Protein AF-A0A435EZN0-F1 (afdb_monomer_lite)

Structure (mmCIF, N/CA/C/O backbone):
data_AF-A0A435EZN0-F1
#
_entry.id   AF-A0A435EZN0-F1
#
loop_
_atom_site.group_PDB
_atom_site.id
_atom_site.type_symbol
_atom_site.label_atom_id
_atom_site.label_alt_id
_atom_site.label_comp_id
_atom_site.label_asym_id
_atom_site.label_entity_id
_atom_site.label_seq_id
_atom_site.pdbx_PDB_ins_code
_atom_site.Cartn_x
_atom_site.Cartn_y
_atom_site.Cartn_z
_atom_site.occupancy
_atom_site.B_iso_or_equiv
_atom_site.auth_seq_id
_atom_site.auth_comp_id
_atom_site.auth_asym_id
_atom_site.auth_atom_id
_atom_site.pdbx_PDB_model_num
ATOM 1 N N . ALA A 1 1 ? 10.887 -8.305 27.728 1.00 29.02 1 ALA A N 1
ATOM 2 C CA . ALA A 1 1 ? 11.092 -7.688 26.397 1.00 29.02 1 ALA A CA 1
ATOM 3 C C . ALA A 1 1 ? 9.843 -7.971 25.578 1.00 29.02 1 ALA A C 1
ATOM 5 O O . ALA A 1 1 ? 9.470 -9.138 25.580 1.00 29.02 1 ALA A O 1
ATOM 6 N N . PRO A 1 2 ? 9.136 -7.012 24.955 1.00 38.69 2 PRO A N 1
ATOM 7 C CA . PRO A 1 2 ? 7.916 -7.400 24.270 1.00 38.69 2 PRO A CA 1
ATOM 8 C C . PRO A 1 2 ? 8.259 -7.986 22.896 1.00 38.69 2 PRO A C 1
ATOM 10 O O . PRO A 1 2 ? 8.784 -7.305 22.019 1.00 38.69 2 PRO A O 1
ATOM 13 N N . SER A 1 3 ? 7.963 -9.275 22.749 1.00 33.25 3 SER A N 1
ATOM 14 C CA . SER A 1 3 ? 8.145 -10.139 21.575 1.00 33.25 3 SER A CA 1
ATOM 15 C C . SER A 1 3 ? 6.903 -10.198 20.667 1.00 33.25 3 SER A C 1
ATOM 17 O O . SER A 1 3 ? 6.782 -11.093 19.835 1.00 33.25 3 SER A O 1
ATOM 19 N N . HIS A 1 4 ? 5.979 -9.241 20.783 1.00 39.72 4 HIS A N 1
ATOM 20 C CA . HIS A 1 4 ? 4.641 -9.317 20.174 1.00 39.72 4 HIS A CA 1
ATOM 21 C C . HIS A 1 4 ? 4.472 -8.505 18.879 1.00 39.72 4 HIS A C 1
ATOM 23 O O . HIS A 1 4 ? 3.365 -8.244 18.443 1.00 39.72 4 HIS A O 1
ATOM 29 N N . ILE A 1 5 ? 5.561 -8.122 18.215 1.00 39.09 5 ILE A N 1
ATOM 30 C CA . ILE A 1 5 ? 5.530 -7.278 17.002 1.00 39.09 5 ILE A CA 1
ATOM 31 C C . ILE A 1 5 ? 5.215 -8.045 15.706 1.00 39.09 5 ILE A C 1
ATOM 33 O O . ILE A 1 5 ? 5.053 -7.439 14.642 1.00 39.09 5 ILE A O 1
ATOM 37 N N . ASN A 1 6 ? 5.121 -9.372 15.803 1.00 45.56 6 ASN A N 1
ATOM 38 C CA . ASN A 1 6 ? 4.839 -10.255 14.678 1.00 45.56 6 ASN A CA 1
ATOM 39 C C . ASN A 1 6 ? 3.398 -10.750 14.634 1.00 45.56 6 ASN A C 1
ATOM 41 O O . ASN A 1 6 ? 3.067 -11.373 13.640 1.00 45.56 6 ASN A O 1
ATOM 45 N N . ASN A 1 7 ? 2.569 -10.498 15.650 1.00 54.50 7 ASN A N 1
ATOM 46 C CA . ASN A 1 7 ? 1.174 -10.925 15.640 1.00 54.50 7 ASN A CA 1
ATOM 47 C C . ASN A 1 7 ? 0.300 -9.769 15.138 1.00 54.50 7 ASN A C 1
ATOM 49 O O . ASN A 1 7 ? 0.286 -8.708 15.758 1.00 54.50 7 ASN A O 1
ATOM 53 N N . VAL A 1 8 ? -0.418 -9.956 14.030 1.00 52.69 8 VAL A N 1
ATOM 54 C CA . VAL A 1 8 ? -1.377 -8.960 13.523 1.00 52.69 8 VAL A CA 1
ATOM 55 C C . VAL A 1 8 ? -2.423 -8.603 14.586 1.00 52.69 8 VAL A C 1
ATOM 57 O O . VAL A 1 8 ? -2.811 -7.448 14.696 1.00 52.69 8 VAL A O 1
ATOM 60 N N . CYS A 1 9 ? -2.769 -9.555 15.452 1.00 52.62 9 CYS A N 1
ATOM 61 C CA . CYS A 1 9 ? -3.692 -9.356 16.562 1.00 52.62 9 CYS A CA 1
ATOM 62 C C . CYS A 1 9 ? -3.052 -8.529 17.675 1.00 52.62 9 CYS A C 1
ATOM 64 O O . CYS A 1 9 ? -3.712 -7.674 18.225 1.00 52.62 9 CYS A O 1
ATOM 66 N N . ALA A 1 10 ? -1.739 -8.634 17.904 1.00 51.59 10 ALA A N 1
ATOM 67 C CA . ALA A 1 10 ? -1.043 -7.712 18.804 1.00 51.59 10 ALA A CA 1
ATOM 68 C C . ALA A 1 10 ? -0.845 -6.311 18.196 1.00 51.59 10 ALA A C 1
ATOM 70 O O . ALA A 1 10 ? -0.734 -5.342 18.939 1.00 51.59 10 ALA A O 1
ATOM 71 N N . VAL A 1 11 ? -0.789 -6.185 16.863 1.00 52.47 11 VAL A N 1
ATOM 72 C CA . VAL A 1 11 ? -0.818 -4.879 16.178 1.00 52.47 11 VAL A CA 1
ATOM 73 C C . VAL A 1 11 ? -2.198 -4.238 16.315 1.00 52.47 11 VAL A C 1
ATOM 75 O O . VAL A 1 11 ? -2.267 -3.027 16.499 1.00 52.47 11 VAL A O 1
ATOM 78 N N . PHE A 1 12 ? -3.269 -5.031 16.263 1.00 54.12 12 PHE A N 1
ATOM 79 C CA . PHE A 1 12 ? -4.620 -4.559 16.552 1.00 54.12 12 PHE A CA 1
ATOM 80 C C . PHE A 1 12 ? -4.790 -4.231 18.047 1.00 54.12 12 PHE A C 1
ATOM 82 O O . PHE A 1 12 ? -5.129 -3.094 18.352 1.00 54.12 12 PHE A O 1
ATOM 89 N N . ASP A 1 13 ? -4.395 -5.118 18.966 1.00 48.03 13 ASP A N 1
ATOM 90 C CA . ASP A 1 13 ? -4.500 -4.927 20.423 1.00 48.03 13 ASP A CA 1
ATOM 91 C C . ASP A 1 13 ? -3.650 -3.753 20.949 1.00 48.03 13 ASP A C 1
ATOM 93 O O . ASP A 1 13 ? -4.077 -3.020 21.839 1.00 48.03 13 ASP A O 1
ATOM 97 N N . GLN A 1 14 ? -2.435 -3.529 20.423 1.00 45.97 14 GLN A N 1
ATOM 98 C CA . GLN A 1 14 ? -1.597 -2.388 20.838 1.00 45.97 14 GLN A CA 1
ATOM 99 C C . GLN A 1 14 ? -2.152 -1.042 20.370 1.00 45.97 14 GLN A C 1
ATOM 101 O O . GLN A 1 14 ? -1.870 -0.024 21.003 1.00 45.97 14 GLN A O 1
ATOM 106 N N . ASN A 1 15 ? -2.926 -1.034 19.286 1.00 49.91 15 ASN A N 1
ATOM 107 C CA . ASN A 1 15 ? -3.548 0.169 18.746 1.00 49.91 15 ASN A CA 1
ATOM 108 C C . ASN A 1 15 ? -5.035 0.302 19.086 1.00 49.91 15 ASN A C 1
ATOM 110 O O . ASN A 1 15 ? -5.660 1.281 18.687 1.00 49.91 15 ASN A O 1
ATOM 114 N N . ASP A 1 16 ? -5.577 -0.617 19.882 1.00 43.56 16 ASP A N 1
ATOM 115 C CA . ASP A 1 16 ? -6.959 -0.602 20.372 1.00 43.56 16 ASP A CA 1
ATOM 116 C C . ASP A 1 16 ? -7.210 0.499 21.433 1.00 43.56 16 ASP A C 1
ATOM 118 O O . ASP A 1 16 ? -8.327 0.729 21.902 1.00 43.56 16 ASP A O 1
ATOM 122 N N . GLY A 1 17 ? -6.167 1.254 21.795 1.00 38.97 17 GLY A N 1
ATOM 123 C CA . GLY A 1 17 ? -6.228 2.422 22.671 1.00 38.97 17 GLY A CA 1
ATOM 124 C C . GLY A 1 17 ? -6.731 3.702 21.984 1.00 38.97 17 GLY A C 1
ATOM 125 O O . GLY A 1 17 ? -5.971 4.652 21.853 1.00 38.97 17 GLY A O 1
ATOM 126 N N . TRP A 1 18 ? -8.020 3.738 21.626 1.00 37.75 18 TRP A N 1
ATOM 127 C CA . TRP A 1 18 ? -8.848 4.913 21.263 1.00 37.75 18 TRP A CA 1
ATOM 128 C C . TRP A 1 18 ? -8.529 5.720 19.973 1.00 37.75 18 TRP A C 1
ATOM 130 O O . TRP A 1 18 ? -7.427 6.194 19.722 1.00 37.75 18 TRP A O 1
ATOM 140 N N . PHE A 1 19 ? -9.619 5.976 19.228 1.00 36.50 19 PHE A N 1
ATOM 141 C CA . PHE A 1 19 ? -9.842 6.784 18.008 1.00 36.50 19 PHE A CA 1
ATOM 142 C C . PHE A 1 19 ? -9.524 6.198 16.626 1.00 36.50 19 PHE A C 1
ATOM 144 O O . PHE A 1 19 ? -10.238 6.552 15.691 1.00 36.50 19 PHE A O 1
ATOM 151 N N . ASP A 1 20 ? -8.595 5.256 16.477 1.00 53.41 20 ASP A N 1
ATOM 152 C CA . ASP A 1 20 ? -8.318 4.617 15.181 1.00 53.41 20 ASP A CA 1
ATOM 153 C C . ASP A 1 20 ? -8.361 3.090 15.331 1.00 53.41 20 ASP A C 1
ATOM 155 O O . ASP A 1 20 ? -7.331 2.453 15.525 1.00 53.41 20 ASP A O 1
ATOM 159 N N . ASN A 1 21 ? -9.548 2.479 15.236 1.00 70.25 21 ASN A N 1
ATOM 160 C CA . ASN A 1 21 ? -9.647 1.018 15.185 1.00 70.25 21 ASN A CA 1
ATOM 161 C C . ASN A 1 21 ? -9.082 0.529 13.838 1.00 70.25 21 ASN A C 1
ATOM 163 O O . ASN A 1 21 ? -9.755 0.546 12.802 1.00 70.25 21 ASN A O 1
ATOM 167 N N . TRP A 1 22 ? -7.806 0.142 13.850 1.00 78.25 22 TRP A N 1
ATOM 168 C CA . TRP A 1 22 ? -7.080 -0.331 12.673 1.00 78.25 22 TRP A CA 1
ATOM 169 C C . TRP A 1 22 ? -7.705 -1.596 12.091 1.00 78.25 22 TRP A C 1
ATOM 171 O O . TRP A 1 22 ? -7.736 -1.746 10.870 1.00 78.25 22 TRP A O 1
ATOM 181 N N . GLN A 1 23 ? -8.246 -2.467 12.943 1.00 80.06 23 GLN A N 1
ATOM 182 C CA . GLN A 1 23 ? -8.964 -3.654 12.502 1.00 80.06 23 GLN A CA 1
ATOM 183 C C . GLN A 1 23 ? -10.217 -3.257 11.720 1.00 80.06 23 GLN A C 1
ATOM 185 O O . GLN A 1 23 ? -10.357 -3.658 10.568 1.00 80.06 23 GLN A O 1
ATOM 190 N N . SER A 1 24 ? -11.071 -2.390 12.271 1.00 83.56 24 SER A N 1
ATOM 191 C CA . SER A 1 24 ? -12.272 -1.925 11.566 1.00 83.56 24 SER A CA 1
ATOM 192 C C . SER A 1 24 ? -11.945 -1.203 10.258 1.00 83.56 24 SER A C 1
ATOM 194 O O . SER A 1 24 ? -12.671 -1.340 9.275 1.00 83.56 24 SER A O 1
ATOM 196 N N . ALA A 1 25 ? -10.851 -0.437 10.209 1.00 88.31 25 ALA A N 1
ATOM 197 C CA . ALA A 1 25 ? -10.402 0.200 8.973 1.00 88.31 25 ALA A CA 1
ATOM 198 C C . ALA A 1 25 ? -9.945 -0.831 7.924 1.00 88.31 25 ALA A C 1
ATOM 200 O O . ALA A 1 25 ? -10.277 -0.693 6.742 1.00 88.31 25 ALA A O 1
ATOM 201 N N . A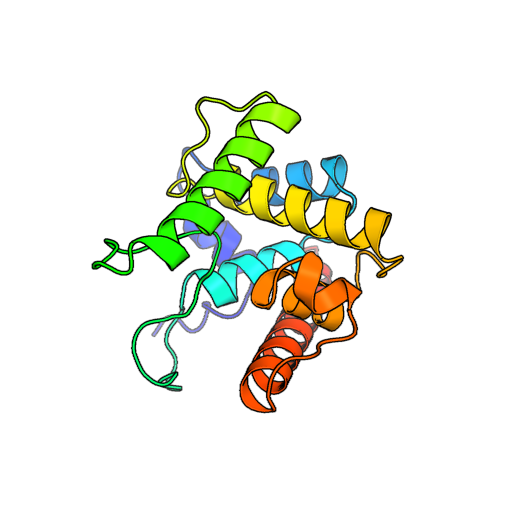LA A 1 26 ? -9.226 -1.874 8.346 1.00 88.44 26 ALA A N 1
ATOM 202 C CA . ALA A 1 26 ? -8.806 -2.968 7.477 1.00 88.44 26 ALA A CA 1
ATOM 203 C C . ALA A 1 26 ? -10.004 -3.784 6.966 1.00 88.44 26 ALA A C 1
ATOM 205 O O . ALA A 1 26 ? -10.109 -4.006 5.763 1.00 88.44 26 ALA A O 1
ATOM 206 N N . GLU A 1 27 ? -10.940 -4.150 7.843 1.00 90.31 27 GLU A N 1
ATOM 207 C CA . GLU A 1 27 ? -12.181 -4.858 7.502 1.00 90.31 27 GLU A CA 1
ATOM 208 C C . GLU A 1 27 ? -13.042 -4.048 6.531 1.00 90.31 27 GLU A C 1
ATOM 210 O O . GLU A 1 27 ? -13.488 -4.564 5.508 1.00 90.31 27 GLU A O 1
ATOM 215 N N . ARG A 1 28 ? -13.224 -2.747 6.790 1.00 94.19 28 ARG A N 1
ATOM 216 C CA . ARG A 1 28 ? -13.953 -1.854 5.879 1.00 94.19 28 ARG A CA 1
ATOM 217 C C . ARG A 1 28 ? -13.290 -1.789 4.505 1.00 94.19 28 ARG A C 1
ATOM 219 O O . ARG A 1 28 ? -13.983 -1.774 3.490 1.00 94.19 28 ARG A O 1
ATOM 226 N N . THR A 1 29 ? -11.962 -1.737 4.468 1.00 95.31 29 THR A N 1
ATOM 227 C CA . THR A 1 29 ? -11.192 -1.701 3.219 1.00 95.31 29 THR A CA 1
ATOM 228 C C . THR A 1 29 ? -11.321 -3.018 2.453 1.00 95.31 29 THR A C 1
ATOM 230 O O . THR A 1 29 ? -11.568 -3.003 1.247 1.00 95.31 29 THR A O 1
ATOM 233 N N . GLU A 1 30 ? -11.204 -4.156 3.139 1.00 96.50 30 GLU A N 1
ATOM 234 C CA . GLU A 1 30 ? -11.403 -5.483 2.554 1.00 96.50 30 GLU A CA 1
ATOM 235 C C . GLU A 1 30 ? -12.815 -5.622 1.981 1.00 96.50 30 GLU A C 1
ATOM 237 O O . GLU A 1 30 ? -12.962 -6.000 0.823 1.00 96.50 30 GLU A O 1
ATOM 242 N N . GLN A 1 31 ? -13.849 -5.237 2.732 1.00 97.06 31 GLN A N 1
ATOM 243 C CA . GLN A 1 31 ? -15.237 -5.268 2.259 1.00 97.06 31 GLN A CA 1
ATOM 244 C C . GLN A 1 31 ? -15.453 -4.374 1.031 1.00 97.06 31 GLN A C 1
ATOM 246 O O . GLN A 1 31 ? -16.176 -4.746 0.110 1.00 97.06 31 GLN A O 1
ATOM 251 N N . LYS A 1 32 ? -14.820 -3.196 1.005 1.00 97.50 32 LYS A N 1
ATOM 252 C CA . LYS A 1 32 ? -14.973 -2.212 -0.072 1.00 97.50 32 LYS A CA 1
ATOM 253 C C . LYS A 1 32 ? -14.280 -2.633 -1.371 1.00 97.50 32 LYS A C 1
ATOM 255 O O . LYS A 1 32 ? -14.818 -2.385 -2.445 1.00 97.50 32 LYS A O 1
ATOM 260 N N . TYR A 1 33 ? -13.098 -3.243 -1.286 1.00 98.00 33 TYR A N 1
ATOM 261 C CA . TYR A 1 33 ? -12.232 -3.489 -2.451 1.00 98.00 33 TYR A CA 1
ATOM 262 C C . TYR A 1 33 ? -11.998 -4.979 -2.765 1.00 98.00 33 TYR A C 1
ATOM 264 O O . TYR A 1 33 ? -11.489 -5.330 -3.836 1.00 98.00 33 TYR A O 1
ATOM 272 N N . GLY A 1 34 ? -12.366 -5.873 -1.847 1.00 97.56 34 GLY A N 1
ATOM 273 C CA . GLY A 1 34 ? -12.160 -7.320 -1.938 1.00 97.56 34 GLY A CA 1
ATOM 274 C C . GLY A 1 34 ? -10.708 -7.764 -1.743 1.00 97.56 34 GLY A C 1
ATOM 275 O O . GLY A 1 34 ? -10.379 -8.912 -2.034 1.00 97.56 34 GLY A O 1
ATOM 276 N N . ILE A 1 35 ? -9.820 -6.865 -1.308 1.00 98.19 35 ILE A N 1
ATOM 277 C CA . ILE A 1 35 ? -8.411 -7.180 -1.054 1.00 98.19 35 ILE A CA 1
ATOM 278 C C . ILE A 1 35 ? -8.285 -7.728 0.368 1.00 98.19 35 ILE A C 1
ATOM 280 O O . ILE A 1 35 ? -8.631 -6.998 1.298 1.00 98.19 35 ILE A O 1
ATOM 284 N N . PRO A 1 36 ? -7.785 -8.961 0.567 1.00 97.06 36 PRO A N 1
ATOM 285 C CA . PRO A 1 36 ? -7.783 -9.572 1.885 1.00 97.06 36 PRO A CA 1
ATOM 286 C C . PRO A 1 36 ? -6.978 -8.770 2.910 1.00 97.06 36 PRO A C 1
ATOM 288 O O . PRO A 1 36 ? -5.889 -8.279 2.591 1.00 97.06 36 PRO A O 1
ATOM 291 N N . ILE A 1 37 ? -7.448 -8.717 4.161 1.00 93.25 37 ILE A N 1
ATOM 292 C CA . ILE A 1 37 ? -6.755 -8.018 5.265 1.00 93.25 37 ILE A CA 1
ATOM 293 C C . ILE A 1 37 ? -5.255 -8.362 5.344 1.00 93.25 37 ILE A C 1
ATOM 295 O O . ILE A 1 37 ? -4.449 -7.434 5.450 1.00 93.25 37 ILE A O 1
ATOM 299 N N . PRO A 1 38 ? -4.817 -9.634 5.231 1.00 93.94 38 PRO A N 1
ATOM 300 C CA . PRO A 1 38 ? -3.391 -9.960 5.258 1.00 93.94 38 PRO A CA 1
ATOM 301 C C . PRO A 1 38 ? -2.567 -9.266 4.166 1.00 93.94 38 PRO A C 1
ATOM 303 O O . PRO A 1 38 ? -1.436 -8.859 4.423 1.00 93.94 38 PRO A O 1
ATOM 306 N N . VAL A 1 39 ? -3.134 -9.093 2.968 1.00 96.31 39 VAL A N 1
ATOM 307 C CA . VAL A 1 39 ? -2.487 -8.422 1.826 1.00 96.31 39 VAL A CA 1
ATOM 308 C C . VAL A 1 39 ? -2.361 -6.923 2.096 1.00 96.31 39 VAL A C 1
ATOM 310 O O . VAL A 1 39 ? -1.287 -6.339 1.908 1.00 96.31 39 VAL A O 1
ATOM 313 N N . LEU A 1 40 ? -3.445 -6.310 2.584 1.00 92.38 40 LEU A N 1
ATOM 314 C CA . LEU A 1 40 ? -3.486 -4.899 2.972 1.00 92.38 40 LEU A CA 1
ATOM 315 C C . LEU A 1 40 ? -2.441 -4.606 4.053 1.00 92.38 40 LEU A C 1
ATOM 317 O O . LEU A 1 40 ? -1.585 -3.738 3.882 1.00 92.38 40 LEU A O 1
ATOM 321 N N . MET A 1 41 ? -2.465 -5.386 5.135 1.00 87.06 41 MET A N 1
ATOM 322 C CA . MET A 1 41 ? -1.574 -5.214 6.279 1.00 87.06 41 MET A CA 1
ATOM 323 C C . MET A 1 41 ? -0.117 -5.491 5.923 1.00 87.06 41 MET A C 1
ATOM 325 O O . MET A 1 41 ? 0.753 -4.738 6.353 1.00 87.06 41 MET A O 1
ATOM 329 N N . ALA A 1 42 ? 0.176 -6.519 5.120 1.00 90.19 42 ALA A N 1
ATOM 330 C CA . ALA A 1 42 ? 1.542 -6.796 4.678 1.00 90.19 42 ALA A CA 1
ATOM 331 C C . ALA A 1 42 ? 2.107 -5.649 3.836 1.00 90.19 42 ALA A C 1
ATOM 333 O O . ALA A 1 42 ? 3.252 -5.245 4.045 1.00 90.19 42 ALA A O 1
ATOM 334 N N . THR A 1 43 ? 1.288 -5.080 2.945 1.00 88.50 43 THR A N 1
ATOM 335 C CA . THR A 1 43 ? 1.661 -3.889 2.176 1.00 88.50 43 THR A CA 1
ATOM 336 C C . THR A 1 43 ? 1.933 -2.732 3.137 1.00 88.50 43 THR A C 1
ATOM 338 O O . THR A 1 43 ? 3.075 -2.305 3.255 1.00 88.50 43 THR A O 1
ATOM 341 N N . VAL A 1 44 ? 0.954 -2.300 3.940 1.00 81.81 44 VAL A N 1
ATOM 342 C CA . VAL A 1 44 ? 1.121 -1.177 4.889 1.00 81.81 44 VAL A CA 1
ATOM 343 C C . VAL A 1 44 ? 2.318 -1.380 5.831 1.00 81.81 44 VAL A C 1
ATOM 345 O O . VAL A 1 44 ? 3.055 -0.436 6.123 1.00 81.81 44 VAL A O 1
ATOM 348 N N . ARG A 1 45 ? 2.578 -2.610 6.288 1.00 77.44 45 ARG A N 1
ATOM 349 C CA . ARG A 1 45 ? 3.710 -2.936 7.166 1.00 77.44 45 ARG A CA 1
ATOM 350 C C . ARG A 1 45 ? 5.060 -2.788 6.470 1.00 77.44 45 ARG A C 1
ATOM 352 O O . ARG A 1 45 ? 6.004 -2.279 7.078 1.00 77.44 45 ARG A O 1
ATOM 359 N N . LYS A 1 46 ? 5.174 -3.242 5.222 1.00 76.25 46 LYS A N 1
ATOM 360 C CA . LYS A 1 46 ? 6.388 -3.050 4.416 1.00 76.25 46 LYS A CA 1
ATOM 361 C C . LYS A 1 46 ? 6.625 -1.584 4.113 1.00 76.25 46 LYS A C 1
ATOM 363 O O . LYS A 1 46 ? 7.766 -1.133 4.183 1.00 76.25 46 LYS A O 1
ATOM 368 N N . GLU A 1 47 ? 5.542 -0.853 3.895 1.00 68.00 47 GLU A N 1
ATOM 369 C CA . GLU A 1 47 ? 5.580 0.565 3.582 1.00 68.00 47 GLU A CA 1
ATOM 370 C C . GLU A 1 47 ? 5.952 1.441 4.805 1.00 68.00 47 GLU A C 1
ATOM 372 O O . GLU A 1 47 ? 6.645 2.450 4.699 1.00 68.00 47 GLU A O 1
ATOM 377 N N . SER A 1 48 ? 5.529 1.042 6.006 1.00 61.38 48 SER A N 1
ATOM 378 C CA . SER A 1 48 ? 5.768 1.780 7.262 1.00 61.38 48 SER A CA 1
ATOM 379 C C . SER A 1 48 ? 7.117 1.484 7.933 1.00 61.38 48 SER A C 1
ATOM 381 O O . SER A 1 48 ? 7.497 2.161 8.887 1.00 61.38 48 SER A O 1
ATOM 383 N N . GLY A 1 49 ? 7.886 0.512 7.433 1.00 56.47 49 GLY A N 1
ATOM 384 C CA . GLY A 1 49 ? 9.304 0.371 7.774 1.00 56.47 49 GLY A CA 1
ATOM 385 C C . GLY A 1 49 ? 9.615 -0.108 9.198 1.00 56.47 49 GLY A C 1
ATOM 386 O O . GLY A 1 49 ? 10.516 0.435 9.844 1.00 56.47 49 GLY A O 1
ATOM 387 N N . PHE A 1 50 ? 8.949 -1.158 9.694 1.00 42.09 50 PHE A N 1
ATOM 388 C CA . PHE A 1 50 ? 9.345 -1.762 10.972 1.00 42.09 50 PHE A CA 1
ATOM 389 C C . PHE A 1 50 ? 10.737 -2.414 10.866 1.00 42.09 50 PHE A C 1
ATOM 391 O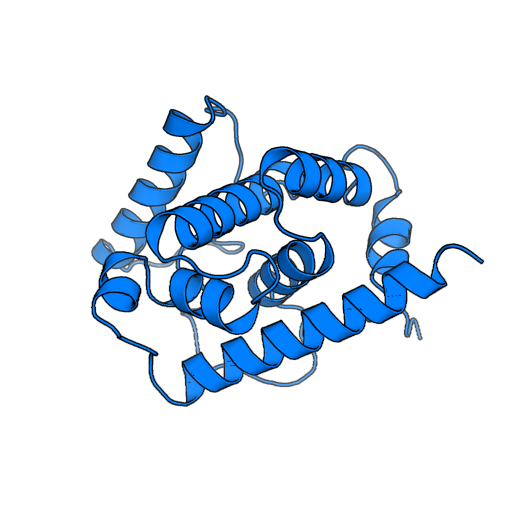 O . PHE A 1 50 ? 10.932 -3.437 10.206 1.00 42.09 50 PHE A O 1
ATOM 398 N N . LYS A 1 51 ? 11.735 -1.788 11.498 1.00 36.72 51 LYS A N 1
ATOM 399 C CA . LYS A 1 51 ? 13.126 -2.250 11.523 1.00 36.72 51 LYS A CA 1
ATOM 400 C C . LYS A 1 51 ? 13.276 -3.504 12.386 1.00 36.72 51 LYS A C 1
ATOM 402 O O . LYS A 1 51 ? 13.197 -3.432 13.606 1.00 36.72 51 LYS A O 1
ATOM 407 N N . SER A 1 52 ? 13.669 -4.604 11.752 1.00 29.02 52 SER A N 1
ATOM 408 C CA . SER A 1 52 ? 14.626 -5.551 12.325 1.00 29.02 52 SER A CA 1
ATOM 409 C C . SER A 1 52 ? 15.662 -5.896 11.247 1.00 29.02 52 SER A C 1
ATOM 411 O O . SER A 1 52 ? 15.431 -6.708 10.360 1.00 29.02 52 SER A O 1
ATOM 413 N N . ASN A 1 53 ? 16.781 -5.169 11.275 1.00 29.05 53 ASN A N 1
ATOM 414 C CA . ASN A 1 53 ? 18.091 -5.539 10.719 1.00 29.05 53 ASN A CA 1
ATOM 415 C C . ASN A 1 53 ? 18.304 -5.841 9.221 1.00 29.05 53 ASN A C 1
ATOM 417 O O . ASN A 1 53 ? 19.377 -6.324 8.872 1.00 29.05 53 ASN A O 1
ATOM 421 N N . ALA A 1 54 ? 17.428 -5.431 8.306 1.00 34.81 54 ALA A N 1
ATOM 422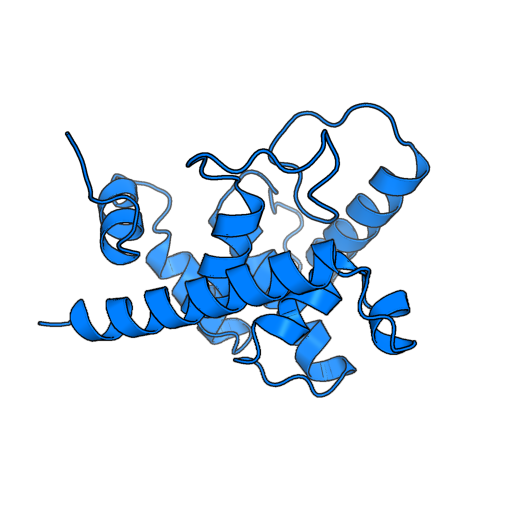 C CA . ALA A 1 54 ? 17.820 -5.276 6.900 1.00 34.81 54 ALA A CA 1
ATOM 423 C C . ALA A 1 54 ? 17.830 -3.787 6.548 1.00 34.81 54 ALA A C 1
ATOM 425 O O . ALA A 1 54 ? 16.777 -3.161 6.527 1.00 34.81 54 ALA A O 1
ATOM 426 N N . ARG A 1 55 ? 19.008 -3.194 6.311 1.00 34.78 55 ARG A N 1
ATOM 427 C CA . ARG A 1 55 ? 19.115 -1.867 5.684 1.00 34.78 55 ARG A CA 1
ATOM 428 C C . ARG A 1 55 ? 18.780 -2.039 4.196 1.00 34.78 55 ARG A C 1
ATOM 430 O O . ARG A 1 55 ? 19.616 -2.606 3.494 1.00 34.78 55 ARG A O 1
ATOM 437 N N . PRO A 1 56 ? 17.633 -1.548 3.684 1.00 35.62 56 PRO A N 1
ATOM 438 C CA . PRO A 1 56 ? 17.510 -1.311 2.254 1.00 35.62 56 PRO A CA 1
ATOM 439 C C . PRO A 1 56 ? 18.563 -0.259 1.883 1.00 35.62 56 PRO A C 1
ATOM 441 O O . PRO A 1 56 ? 18.783 0.671 2.675 1.00 35.62 56 PRO A O 1
ATOM 444 N N . PRO A 1 57 ? 19.230 -0.357 0.725 1.00 35.41 57 PRO A N 1
ATOM 445 C CA . PRO A 1 57 ? 20.034 0.748 0.236 1.00 35.41 57 PRO A CA 1
ATOM 446 C C . PRO A 1 57 ? 19.190 2.033 0.218 1.00 35.41 57 PRO A C 1
ATOM 448 O O . PRO A 1 57 ? 17.991 2.040 -0.055 1.00 35.41 57 PRO A O 1
ATOM 451 N N . ARG A 1 58 ? 19.858 3.097 0.652 1.00 37.06 58 ARG A N 1
ATOM 452 C CA . ARG A 1 58 ? 19.349 4.396 1.092 1.00 37.06 58 ARG A CA 1
ATOM 453 C C . ARG A 1 58 ? 18.218 4.989 0.213 1.00 37.06 58 ARG A C 1
ATOM 455 O O . ARG A 1 58 ? 18.320 5.039 -1.005 1.00 37.06 58 ARG A O 1
ATOM 462 N N . THR A 1 59 ? 17.201 5.504 0.920 1.00 34.53 59 THR A N 1
ATOM 463 C CA . THR A 1 59 ? 16.353 6.688 0.628 1.00 34.53 59 THR A CA 1
ATOM 464 C C . THR A 1 59 ? 15.190 6.656 -0.379 1.00 34.53 59 THR A C 1
ATOM 466 O O . THR A 1 59 ? 14.622 7.724 -0.592 1.00 34.53 59 THR A O 1
ATOM 469 N N . LYS A 1 60 ? 14.747 5.528 -0.958 1.00 38.78 60 LYS A N 1
ATOM 470 C CA . LYS A 1 60 ? 13.645 5.568 -1.963 1.00 38.78 60 LYS A CA 1
ATOM 471 C C . LYS A 1 60 ? 12.674 4.379 -1.998 1.00 38.78 60 LYS A C 1
ATOM 473 O O . LYS A 1 60 ? 12.215 3.976 -3.058 1.00 38.78 60 LYS A O 1
ATOM 478 N N . LEU A 1 61 ? 12.330 3.820 -0.851 1.00 41.69 61 LEU A N 1
ATOM 479 C CA . LEU A 1 61 ? 11.022 3.183 -0.718 1.00 41.69 61 LEU A CA 1
ATOM 480 C C . LEU A 1 61 ? 10.182 4.327 -0.112 1.00 41.69 61 LEU A C 1
ATOM 482 O O . LEU A 1 61 ? 10.462 4.704 1.016 1.00 41.69 61 LEU A O 1
ATOM 486 N N . LEU A 1 62 ? 9.204 4.973 -0.759 1.00 47.62 62 LEU A N 1
ATOM 487 C CA . LEU A 1 62 ? 8.080 4.385 -1.487 1.00 47.62 62 LEU A CA 1
ATOM 488 C C . LEU A 1 62 ? 7.370 5.402 -2.381 1.00 47.62 62 LEU A C 1
ATOM 490 O O . LEU A 1 62 ? 7.263 6.586 -2.056 1.00 47.62 62 LEU A O 1
ATOM 494 N N . GLY A 1 63 ? 6.830 4.882 -3.478 1.00 45.53 63 GLY A N 1
ATOM 495 C CA . GLY A 1 63 ? 6.203 5.627 -4.554 1.00 45.53 63 GLY A CA 1
ATOM 496 C C . GLY A 1 63 ? 4.721 5.965 -4.380 1.00 45.53 63 GLY A C 1
ATOM 497 O O . GLY A 1 63 ? 4.135 6.347 -5.382 1.00 45.53 63 GLY A O 1
ATOM 498 N N . PHE A 1 64 ? 4.116 5.909 -3.183 1.00 43.28 64 PHE A N 1
ATOM 499 C CA . PHE A 1 64 ? 2.720 6.370 -3.014 1.00 43.28 64 PHE A CA 1
ATOM 500 C C . PHE A 1 64 ? 2.354 6.963 -1.634 1.00 43.28 64 PHE A C 1
ATOM 502 O O . PHE A 1 64 ? 1.506 7.853 -1.573 1.00 43.28 64 PHE A O 1
ATOM 509 N N . ILE A 1 65 ? 3.009 6.574 -0.530 1.00 45.72 65 ILE A N 1
ATOM 510 C CA . ILE A 1 65 ? 2.728 7.121 0.816 1.00 45.72 65 ILE A CA 1
ATOM 511 C C . ILE A 1 65 ? 4.045 7.478 1.534 1.00 45.72 65 ILE A C 1
ATOM 513 O O . ILE A 1 65 ? 4.723 6.588 2.049 1.00 45.72 65 ILE A O 1
ATOM 517 N N . PRO A 1 66 ? 4.449 8.764 1.597 1.00 41.94 66 PRO A N 1
ATOM 518 C CA . PRO A 1 66 ? 5.603 9.170 2.384 1.00 41.94 66 PRO A CA 1
ATOM 519 C C . PRO A 1 66 ? 5.219 9.289 3.866 1.00 41.94 66 PRO A C 1
ATOM 521 O O . PRO A 1 66 ? 4.526 10.221 4.268 1.00 41.94 66 PRO A O 1
ATOM 524 N N . TRP A 1 67 ? 5.723 8.369 4.690 1.00 45.62 67 TRP A N 1
ATOM 525 C CA . TRP A 1 67 ? 5.676 8.462 6.158 1.00 45.62 67 TRP A CA 1
ATOM 526 C C . TRP A 1 67 ? 6.770 9.375 6.745 1.00 45.62 67 TRP A C 1
A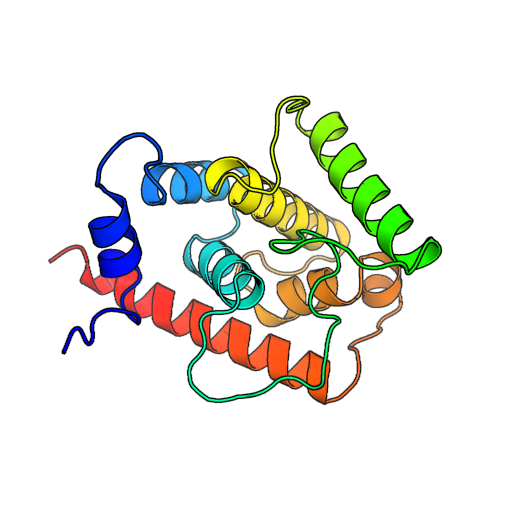TOM 528 O O . TRP A 1 67 ? 6.806 9.608 7.950 1.00 45.62 67 TRP A O 1
ATOM 538 N N . THR A 1 68 ? 7.659 9.927 5.912 1.00 37.03 68 THR A N 1
ATOM 539 C CA . THR A 1 68 ? 8.692 10.889 6.328 1.00 37.03 68 THR A CA 1
ATOM 540 C C . THR A 1 68 ? 8.849 12.023 5.319 1.00 37.03 68 THR A C 1
ATOM 542 O O . THR A 1 68 ? 8.616 11.836 4.126 1.00 37.03 68 THR A O 1
ATOM 545 N N . HIS A 1 69 ? 9.276 13.187 5.819 1.00 34.59 69 HIS A N 1
ATOM 546 C CA . HIS A 1 69 ? 9.506 14.427 5.073 1.00 34.59 69 HIS A CA 1
ATOM 547 C C . HIS A 1 69 ? 10.247 14.181 3.746 1.00 34.59 69 HIS A C 1
ATOM 549 O O . HIS A 1 69 ? 11.344 13.622 3.726 1.00 34.59 69 HIS A O 1
ATOM 555 N N . VAL A 1 70 ? 9.639 14.599 2.634 1.00 40.16 70 VAL A N 1
ATOM 556 C CA . VAL A 1 70 ? 10.174 14.403 1.281 1.00 40.16 70 VAL A CA 1
ATOM 557 C C . VAL A 1 70 ? 11.346 15.361 1.060 1.00 40.16 70 VAL A C 1
ATOM 559 O O . VAL A 1 70 ? 11.198 16.568 1.254 1.00 40.16 70 VAL A O 1
ATOM 562 N N . SER A 1 71 ? 12.501 14.853 0.633 1.00 33.28 71 SER A N 1
ATOM 563 C CA . SER A 1 71 ? 13.593 15.669 0.092 1.00 33.28 71 SER A CA 1
ATOM 564 C C . SER A 1 71 ? 13.701 15.491 -1.430 1.00 33.28 71 SER A C 1
ATOM 566 O O . SER A 1 71 ? 14.158 14.475 -1.946 1.00 33.28 71 SER A O 1
ATOM 568 N N . SER A 1 72 ? 13.220 16.521 -2.134 1.00 36.31 72 SER A N 1
ATOM 569 C CA . SER A 1 72 ? 13.733 17.065 -3.405 1.00 36.31 72 SER A CA 1
ATOM 570 C C . SER A 1 72 ? 14.089 16.101 -4.556 1.00 36.31 72 SER A C 1
ATOM 572 O O . SER A 1 72 ? 15.231 16.076 -5.017 1.00 36.31 72 SER A O 1
ATOM 574 N N . ALA A 1 73 ? 13.106 15.392 -5.117 1.00 38.91 73 ALA A N 1
ATOM 575 C CA . ALA A 1 73 ? 13.187 14.887 -6.495 1.00 38.91 73 ALA A CA 1
ATOM 576 C C . ALA A 1 73 ? 11.893 15.237 -7.248 1.00 38.91 73 ALA A C 1
ATOM 578 O O . ALA A 1 73 ? 10.963 14.436 -7.308 1.00 38.91 73 ALA A O 1
ATOM 579 N N . THR A 1 74 ? 11.841 16.453 -7.795 1.00 38.41 74 THR A N 1
ATOM 580 C CA . THR A 1 74 ? 10.640 17.153 -8.293 1.00 38.41 74 THR A CA 1
ATOM 581 C C . THR A 1 74 ? 9.774 16.349 -9.274 1.00 38.41 74 THR A C 1
ATOM 583 O O . THR A 1 74 ? 8.560 16.505 -9.261 1.00 38.41 74 THR A O 1
ATOM 586 N N . GLY A 1 75 ? 10.350 15.448 -10.081 1.00 37.56 75 GLY A N 1
ATOM 587 C CA . GLY A 1 75 ? 9.583 14.592 -11.004 1.00 37.56 75 GLY A CA 1
ATOM 588 C C . GLY A 1 75 ? 9.030 13.301 -10.384 1.00 37.56 75 GLY A C 1
ATOM 589 O O . GLY A 1 75 ? 7.988 12.813 -10.807 1.00 37.56 75 GLY A O 1
ATOM 590 N N . TYR A 1 76 ? 9.694 12.753 -9.360 1.00 37.25 76 TYR A N 1
ATOM 591 C CA . TYR A 1 76 ? 9.228 11.548 -8.665 1.00 37.25 76 TYR A CA 1
ATOM 592 C C . TYR A 1 76 ? 8.040 11.887 -7.766 1.00 37.25 76 TYR A C 1
ATOM 594 O O . TYR A 1 76 ? 7.030 11.205 -7.849 1.00 37.25 76 TYR A O 1
ATOM 602 N N . SER A 1 77 ? 8.118 12.988 -7.003 1.00 41.38 77 SER A N 1
ATOM 603 C CA . SER A 1 77 ? 7.050 13.464 -6.107 1.00 41.38 77 SER A CA 1
ATOM 604 C C . SER A 1 77 ? 5.741 13.809 -6.829 1.00 41.38 77 SER A C 1
ATOM 606 O O . SER A 1 77 ? 4.670 13.542 -6.298 1.00 41.38 77 SER A O 1
ATOM 608 N N . GLN A 1 78 ? 5.810 14.327 -8.060 1.00 37.19 78 GLN A N 1
ATOM 609 C CA . GLN A 1 78 ? 4.626 14.693 -8.850 1.00 37.19 78 GLN A CA 1
ATOM 610 C C . GLN A 1 78 ? 3.775 13.484 -9.271 1.00 37.19 78 GLN A C 1
ATOM 612 O O . GLN A 1 78 ? 2.549 13.571 -9.258 1.00 37.19 78 GLN A O 1
ATOM 617 N N . ALA A 1 79 ? 4.392 12.341 -9.596 1.00 47.22 79 ALA A N 1
ATOM 618 C CA . ALA A 1 79 ? 3.652 11.111 -9.900 1.00 47.22 79 ALA A CA 1
ATOM 619 C C . ALA A 1 79 ? 2.937 10.543 -8.654 1.00 47.22 79 ALA A C 1
ATOM 621 O O . ALA A 1 79 ? 1.831 10.002 -8.762 1.00 47.22 79 ALA A O 1
ATOM 622 N N . LEU A 1 80 ? 3.543 10.728 -7.470 1.00 56.41 80 LEU A N 1
ATOM 623 C CA . LEU A 1 80 ? 2.952 10.354 -6.175 1.00 56.41 80 LEU A CA 1
ATOM 624 C C . LEU A 1 80 ? 1.724 11.216 -5.878 1.00 56.41 80 LEU A C 1
ATOM 626 O O . LEU A 1 80 ? 0.684 10.710 -5.459 1.00 56.41 80 LEU A O 1
ATOM 630 N N . ASP A 1 81 ? 1.843 12.521 -6.123 1.00 61.31 81 ASP A N 1
ATOM 631 C CA . ASP A 1 81 ? 0.757 13.472 -5.905 1.00 61.31 81 ASP A CA 1
ATOM 632 C C . ASP A 1 81 ? -0.386 13.262 -6.895 1.00 61.31 81 ASP A C 1
ATOM 634 O O . ASP A 1 81 ? -1.547 13.316 -6.493 1.00 61.31 81 ASP A O 1
ATOM 638 N N . GLY A 1 82 ? -0.078 12.907 -8.146 1.00 72.69 82 GLY A N 1
ATOM 639 C CA . GLY A 1 82 ? -1.081 12.545 -9.145 1.00 72.69 82 GLY A CA 1
ATOM 640 C C . GLY A 1 82 ? -1.922 11.338 -8.731 1.00 72.69 82 GLY A C 1
ATOM 641 O O . GLY A 1 82 ? -3.145 11.389 -8.815 1.00 72.69 82 GLY A O 1
ATOM 642 N N . THR A 1 83 ? -1.295 10.279 -8.214 1.00 81.25 83 THR A N 1
ATOM 643 C CA . THR A 1 83 ? -2.020 9.047 -7.855 1.00 81.25 83 THR A CA 1
ATOM 644 C C . THR A 1 83 ? -2.829 9.202 -6.570 1.00 81.25 83 THR A C 1
ATOM 646 O O . THR A 1 83 ? -3.950 8.709 -6.483 1.00 81.25 83 THR A O 1
ATOM 649 N N . TRP A 1 84 ? -2.307 9.930 -5.580 1.00 82.44 84 TRP A N 1
ATOM 650 C CA . TRP A 1 84 ? -3.085 10.262 -4.385 1.00 82.44 84 TRP A CA 1
ATOM 651 C C . TRP A 1 84 ? -4.266 11.180 -4.714 1.00 82.44 84 TRP A C 1
ATOM 653 O O . TRP A 1 84 ? -5.369 10.949 -4.235 1.00 82.44 84 TRP A O 1
ATOM 663 N N . SER A 1 85 ? -4.056 12.191 -5.563 1.00 84.19 85 SER A N 1
ATOM 664 C CA . SER A 1 85 ? -5.134 13.064 -6.038 1.00 84.19 85 SER A CA 1
ATOM 665 C C . SER A 1 85 ? -6.191 12.270 -6.810 1.00 84.19 85 SER A C 1
ATOM 667 O O . SER A 1 85 ? -7.387 12.436 -6.573 1.00 84.19 85 SER A O 1
ATOM 669 N N . GLN A 1 86 ? -5.763 11.331 -7.662 1.00 88.31 86 GLN A N 1
ATOM 670 C CA . GLN A 1 86 ? -6.666 10.409 -8.346 1.00 88.31 86 GLN A CA 1
ATOM 671 C C . GLN A 1 86 ? -7.475 9.576 -7.346 1.00 88.31 86 GLN A C 1
ATOM 673 O O . GLN A 1 86 ? -8.692 9.504 -7.480 1.00 88.31 86 GLN A O 1
ATOM 678 N N . TYR A 1 87 ? -6.842 9.014 -6.313 1.00 90.50 87 TYR A N 1
ATOM 679 C CA . TYR A 1 87 ? -7.545 8.320 -5.233 1.00 90.50 87 TYR A CA 1
ATOM 680 C C . TYR A 1 87 ? -8.585 9.218 -4.551 1.00 90.50 87 TYR A C 1
ATOM 682 O O . TYR A 1 87 ? -9.742 8.821 -4.420 1.00 90.50 87 TYR A O 1
ATOM 690 N N . GLN A 1 88 ? -8.210 10.433 -4.142 1.00 90.19 88 GLN A N 1
ATOM 691 C CA . GLN A 1 88 ? -9.128 11.364 -3.478 1.00 90.19 88 GLN A CA 1
ATOM 692 C C . GLN A 1 88 ? -10.317 11.714 -4.378 1.00 90.19 88 GLN A C 1
ATOM 694 O O . GLN A 1 88 ? -11.453 11.750 -3.910 1.00 90.19 88 GLN A O 1
ATOM 699 N N . SER A 1 89 ? -10.061 11.908 -5.672 1.00 93.06 89 SER A N 1
ATOM 700 C CA . SER A 1 89 ? -11.093 12.211 -6.657 1.00 93.06 89 SER A CA 1
ATOM 701 C C . SER A 1 89 ? -12.019 11.030 -6.928 1.00 93.06 89 SER A C 1
ATOM 703 O O . SER A 1 89 ? -13.228 11.222 -7.002 1.00 93.06 89 SER A O 1
ATOM 705 N N . GLU A 1 90 ? -11.479 9.822 -7.098 1.00 93.44 90 GLU A N 1
ATOM 706 C CA . GLU A 1 90 ? -12.269 8.629 -7.420 1.00 93.44 90 GLU A CA 1
ATOM 707 C C . GLU A 1 90 ? -13.062 8.113 -6.215 1.00 93.44 90 GLU A C 1
ATOM 709 O O . GLU A 1 90 ? -14.154 7.574 -6.377 1.00 93.44 90 GLU A O 1
ATOM 714 N N . THR A 1 91 ? -12.535 8.283 -5.001 1.00 93.00 91 THR A N 1
ATOM 715 C CA . THR A 1 91 ? -13.211 7.860 -3.764 1.00 93.00 91 THR A CA 1
ATOM 716 C C . THR A 1 91 ? -14.080 8.950 -3.141 1.00 93.00 91 THR A C 1
ATOM 718 O O . THR A 1 91 ? -14.828 8.671 -2.205 1.00 93.00 91 THR A O 1
ATOM 721 N N . GLY A 1 92 ? -13.964 10.195 -3.615 1.00 93.19 92 GLY A N 1
ATOM 722 C CA . GLY A 1 92 ? -14.582 11.373 -3.004 1.00 93.19 92 GLY A CA 1
ATOM 723 C C . GLY A 1 92 ? -13.975 11.773 -1.651 1.00 93.19 92 GLY A C 1
ATOM 724 O O . GLY A 1 92 ? -14.476 12.696 -1.006 1.00 93.19 92 GLY A O 1
ATOM 725 N N . ASN A 1 93 ? -12.906 11.108 -1.197 1.00 88.38 93 ASN A N 1
ATOM 726 C CA . ASN A 1 93 ? -12.277 11.357 0.099 1.00 88.38 93 ASN A CA 1
ATOM 727 C C . ASN A 1 93 ? -11.231 12.486 0.020 1.00 88.38 93 ASN A C 1
ATOM 729 O O . ASN A 1 93 ? -10.034 12.290 0.228 1.00 88.38 93 ASN A O 1
ATOM 733 N N . TRP A 1 94 ? -11.681 13.710 -0.263 1.00 88.69 94 TRP A N 1
ATOM 734 C CA . TRP A 1 94 ? -10.805 14.888 -0.363 1.00 88.69 94 TRP A CA 1
ATOM 735 C C . TRP A 1 94 ? -10.100 15.256 0.950 1.00 88.69 94 TRP A C 1
ATOM 737 O O . TRP A 1 94 ? -9.047 15.889 0.934 1.00 88.69 94 TRP A O 1
ATOM 747 N N . ALA A 1 95 ? -10.653 14.835 2.090 1.00 87.19 95 ALA A N 1
ATOM 748 C CA . ALA A 1 95 ? -10.064 15.058 3.407 1.00 87.19 95 ALA A CA 1
ATOM 749 C C . ALA A 1 95 ? -9.039 13.981 3.812 1.00 87.19 95 ALA A C 1
ATOM 751 O O . ALA A 1 95 ? -8.456 14.103 4.896 1.00 87.19 95 ALA A O 1
ATOM 752 N N . ALA A 1 96 ? -8.818 12.959 2.970 1.00 83.94 96 ALA A N 1
ATOM 753 C CA . ALA A 1 96 ? -7.905 11.858 3.252 1.00 83.94 96 ALA A CA 1
ATOM 754 C C . ALA A 1 96 ? -6.493 12.358 3.555 1.00 83.94 96 ALA A C 1
ATOM 756 O O . ALA A 1 96 ? -5.929 13.177 2.821 1.00 83.94 96 ALA A O 1
ATOM 757 N N . ARG A 1 97 ? -5.879 11.810 4.604 1.00 76.12 97 ARG A N 1
ATOM 758 C CA . ARG A 1 97 ? -4.512 12.146 5.006 1.00 76.12 97 ARG A CA 1
ATOM 759 C C . ARG A 1 97 ? -3.636 10.910 4.953 1.00 76.12 97 ARG A C 1
ATOM 761 O O . ARG A 1 97 ? -3.864 9.960 5.688 1.00 76.12 97 ARG A O 1
ATOM 768 N N . ARG A 1 98 ? -2.548 10.978 4.183 1.00 73.56 98 ARG A N 1
ATOM 769 C CA . ARG A 1 98 ? -1.536 9.908 4.078 1.00 73.56 98 ARG A CA 1
ATOM 770 C C . ARG A 1 98 ? -0.976 9.445 5.433 1.00 73.56 98 ARG A C 1
ATOM 772 O O . ARG A 1 98 ? -0.504 8.325 5.542 1.00 73.56 98 ARG A O 1
ATOM 779 N N . THR A 1 99 ? -1.025 10.304 6.453 1.00 68.88 99 THR A N 1
ATOM 780 C CA . THR A 1 99 ? -0.538 10.026 7.812 1.00 68.88 99 THR A CA 1
ATOM 781 C C . THR A 1 99 ? -1.543 9.298 8.706 1.00 68.88 99 THR A C 1
ATOM 783 O O . THR A 1 99 ? -1.172 8.869 9.796 1.00 68.88 99 THR A O 1
ATOM 786 N N . ARG A 1 100 ? -2.808 9.167 8.290 1.00 73.62 100 ARG A N 1
ATOM 787 C CA . ARG A 1 100 ? -3.832 8.419 9.024 1.00 73.62 100 ARG A CA 1
ATOM 788 C C . ARG A 1 100 ? -3.873 6.995 8.510 1.00 73.62 100 ARG A C 1
ATOM 790 O O . ARG A 1 100 ? -4.014 6.777 7.310 1.00 73.62 100 ARG A O 1
ATOM 797 N N . PHE A 1 101 ? -3.805 6.032 9.422 1.00 79.38 101 PHE A N 1
ATOM 798 C CA . PHE A 1 101 ? -3.828 4.620 9.054 1.00 79.38 101 PHE A CA 1
ATOM 799 C C . PHE A 1 101 ? -5.065 4.261 8.225 1.00 79.38 101 PHE A C 1
ATOM 801 O O . PHE A 1 101 ? -4.921 3.634 7.183 1.00 79.38 101 PHE A O 1
ATOM 808 N N . ALA A 1 102 ? -6.253 4.715 8.640 1.00 83.75 102 ALA A N 1
ATOM 809 C CA . ALA A 1 102 ? -7.502 4.417 7.942 1.00 83.75 102 ALA A CA 1
ATOM 810 C C . ALA A 1 102 ? -7.512 4.909 6.482 1.00 83.75 102 ALA A C 1
ATOM 812 O O . ALA A 1 102 ? -7.957 4.192 5.592 1.00 83.75 102 ALA A O 1
ATOM 813 N N . ASP A 1 103 ? -6.969 6.100 6.221 1.00 86.75 103 ASP A N 1
ATOM 814 C CA . ASP A 1 103 ? -6.865 6.641 4.862 1.00 86.75 103 ASP A CA 1
ATOM 815 C C . ASP A 1 103 ? -5.763 5.937 4.053 1.00 86.75 103 ASP A C 1
ATOM 817 O O . ASP A 1 103 ? -5.909 5.726 2.850 1.00 86.75 103 ASP A O 1
ATOM 821 N N . ALA A 1 104 ? -4.656 5.566 4.704 1.00 84.12 104 ALA A N 1
ATOM 822 C CA . ALA A 1 104 ? -3.549 4.858 4.072 1.00 84.12 104 ALA A CA 1
ATOM 823 C C . ALA A 1 104 ? -3.941 3.434 3.651 1.00 84.12 104 ALA A C 1
ATOM 825 O O . ALA A 1 104 ? -3.623 3.015 2.538 1.00 84.12 104 ALA A O 1
ATOM 826 N N . ILE A 1 105 ? -4.642 2.692 4.512 1.00 87.19 105 ILE A N 1
ATOM 827 C CA . ILE A 1 105 ? -5.096 1.338 4.188 1.00 87.19 105 ILE A CA 1
ATOM 828 C C . ILE A 1 105 ? -6.205 1.358 3.129 1.00 87.19 105 ILE A C 1
ATOM 830 O O . ILE A 1 105 ? -6.141 0.546 2.207 1.00 87.19 105 ILE A O 1
ATOM 834 N N . ASP A 1 106 ? -7.136 2.325 3.171 1.00 93.06 106 ASP A N 1
ATOM 835 C CA . ASP A 1 106 ? -8.151 2.495 2.115 1.00 93.06 106 ASP A CA 1
ATOM 836 C C . ASP A 1 106 ? -7.493 2.796 0.762 1.00 93.06 106 ASP A C 1
ATOM 838 O O . ASP A 1 106 ? -7.835 2.163 -0.236 1.00 93.06 106 ASP A O 1
ATOM 842 N N . PHE A 1 107 ? -6.473 3.665 0.734 1.00 92.06 107 PHE A N 1
ATOM 843 C CA . PHE A 1 107 ? -5.676 3.914 -0.469 1.00 92.06 107 PHE A CA 1
ATOM 844 C C . PHE A 1 107 ? -5.008 2.642 -1.005 1.00 92.06 107 PHE A C 1
ATOM 846 O O . PHE A 1 107 ? -5.060 2.383 -2.208 1.00 92.06 107 PHE A O 1
ATOM 853 N N . VAL A 1 108 ? -4.393 1.831 -0.137 1.00 92.62 108 VAL A N 1
ATOM 854 C CA . VAL A 1 108 ? -3.774 0.558 -0.546 1.00 92.62 108 VAL A CA 1
ATOM 855 C C . VAL A 1 108 ? -4.824 -0.391 -1.132 1.00 92.62 108 VAL A C 1
ATOM 857 O O . VAL A 1 108 ? -4.583 -0.997 -2.177 1.00 92.62 108 VAL A O 1
ATOM 860 N N . GLY A 1 109 ? -6.004 -0.493 -0.514 1.00 95.88 109 GLY A N 1
ATOM 861 C CA . GLY A 1 109 ? -7.111 -1.300 -1.034 1.00 95.88 109 GLY A CA 1
ATOM 862 C C . GLY A 1 109 ? -7.631 -0.806 -2.384 1.00 95.88 109 GLY A C 1
ATOM 863 O O . GLY A 1 109 ? -7.822 -1.607 -3.304 1.00 95.88 109 GLY A O 1
ATOM 864 N N . TRP A 1 110 ? -7.789 0.508 -2.546 1.00 96.62 110 TRP A N 1
ATOM 865 C CA . TRP A 1 110 ? -8.140 1.131 -3.823 1.00 96.62 110 TRP A CA 1
ATOM 866 C C . TRP A 1 110 ? -7.099 0.815 -4.900 1.00 96.62 110 TRP A C 1
ATOM 868 O O . TRP A 1 110 ? -7.442 0.358 -5.988 1.00 96.62 110 TRP A O 1
ATOM 878 N N . TYR A 1 111 ? -5.813 0.977 -4.596 1.00 94.62 111 TYR A N 1
ATOM 879 C CA . TYR A 1 111 ? -4.751 0.737 -5.567 1.00 94.62 111 TYR A CA 1
ATOM 880 C C . TYR A 1 111 ? -4.703 -0.732 -6.010 1.00 94.62 111 TYR A C 1
ATOM 882 O O . TYR A 1 111 ? -4.610 -1.041 -7.204 1.00 94.62 111 TYR A O 1
ATOM 890 N N . HIS A 1 112 ? -4.780 -1.658 -5.052 1.00 96.62 112 HIS A N 1
ATOM 891 C CA . HIS A 1 112 ? -4.736 -3.092 -5.329 1.00 96.62 112 HIS A CA 1
ATOM 892 C C . HIS A 1 112 ? -5.989 -3.582 -6.053 1.00 96.62 112 HIS A C 1
ATOM 894 O O . HIS A 1 112 ? -5.865 -4.413 -6.949 1.00 96.62 112 HIS A O 1
ATOM 900 N N . SER A 1 113 ? -7.176 -3.042 -5.757 1.00 98.00 113 SER A N 1
ATOM 901 C CA . SER A 1 113 ? -8.386 -3.376 -6.527 1.00 98.00 113 SER A CA 1
ATOM 902 C C . SER A 1 113 ? -8.296 -2.891 -7.967 1.00 98.00 113 SER A C 1
ATOM 904 O O . SER A 1 113 ? -8.501 -3.684 -8.879 1.00 98.00 113 SER A O 1
ATOM 906 N N . LYS A 1 114 ? -7.860 -1.648 -8.198 1.00 96.69 114 LYS A N 1
ATOM 907 C CA . LYS A 1 114 ? -7.610 -1.130 -9.553 1.00 96.69 114 LYS A CA 1
ATOM 908 C C . LYS A 1 114 ? -6.578 -1.982 -10.295 1.00 96.69 114 LYS A C 1
ATOM 910 O O . LYS A 1 114 ? -6.757 -2.263 -11.476 1.00 96.69 114 LYS A O 1
ATOM 915 N N . THR A 1 115 ? -5.532 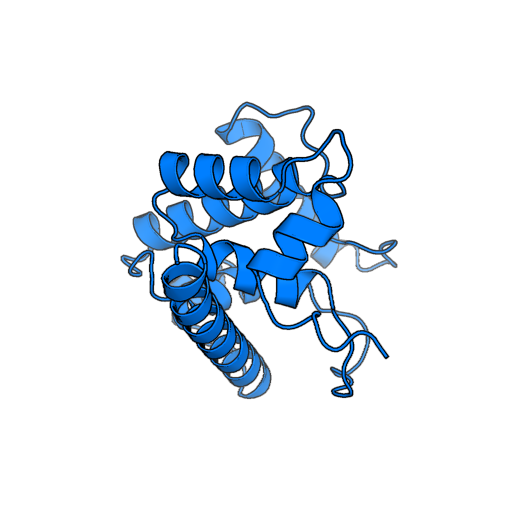-2.441 -9.606 1.00 96.00 115 THR A N 1
ATOM 916 C CA . THR A 1 115 ? -4.540 -3.376 -10.163 1.00 96.00 115 THR A CA 1
ATOM 917 C C . THR A 1 115 ? -5.180 -4.710 -10.552 1.00 96.00 115 THR A C 1
ATOM 919 O O . THR A 1 115 ? -4.983 -5.176 -11.674 1.00 96.00 115 THR A O 1
ATOM 922 N N . ALA A 1 116 ? -5.953 -5.314 -9.647 1.00 98.12 116 ALA A N 1
ATOM 923 C CA . ALA A 1 116 ? -6.645 -6.577 -9.877 1.00 98.12 116 ALA A CA 1
ATOM 924 C C . ALA A 1 116 ? -7.605 -6.481 -11.070 1.00 98.12 116 ALA A C 1
ATOM 926 O O . ALA A 1 116 ? -7.578 -7.332 -11.956 1.00 98.12 116 ALA A O 1
ATOM 927 N N . ASP A 1 117 ? -8.388 -5.407 -11.133 1.00 97.62 117 ASP A N 1
ATOM 928 C CA . ASP A 1 117 ? -9.396 -5.200 -12.171 1.00 97.62 117 ASP A CA 1
ATOM 929 C C . ASP A 1 117 ? -8.766 -4.858 -13.530 1.00 97.62 117 ASP A C 1
ATOM 931 O O . ASP A 1 117 ? -9.257 -5.297 -14.567 1.00 97.62 117 ASP A O 1
ATOM 935 N N . THR A 1 118 ? -7.648 -4.124 -13.543 1.00 96.62 118 THR A N 1
ATOM 936 C CA . THR A 1 118 ? -6.970 -3.717 -14.788 1.00 96.62 118 THR A CA 1
ATOM 937 C C . THR A 1 118 ? -6.121 -4.839 -15.386 1.00 96.62 118 THR A C 1
ATOM 939 O O . THR A 1 118 ? -6.060 -4.983 -16.605 1.00 96.62 118 THR A O 1
ATOM 942 N N . PHE A 1 119 ? -5.437 -5.625 -14.548 1.00 96.94 119 PHE A N 1
ATOM 943 C CA . PHE A 1 119 ? -4.440 -6.605 -14.999 1.00 96.94 119 PHE A CA 1
ATOM 944 C C . PHE A 1 119 ? -4.843 -8.065 -14.768 1.00 96.94 119 PHE A C 1
ATOM 946 O O . PHE A 1 119 ? -4.055 -8.960 -15.066 1.00 96.94 119 PHE A O 1
ATOM 953 N N . GLY A 1 120 ? -6.037 -8.322 -14.225 1.00 97.19 120 GLY A N 1
ATOM 954 C CA . GLY A 1 120 ? -6.503 -9.676 -13.914 1.00 97.19 120 GLY A CA 1
ATOM 955 C C . GLY A 1 120 ? -5.699 -10.363 -12.806 1.00 97.19 120 GLY A C 1
ATOM 956 O O . GLY A 1 120 ? -5.697 -11.589 -12.715 1.00 97.19 120 GLY A O 1
ATOM 957 N N . VAL A 1 121 ? -4.989 -9.590 -11.979 1.00 97.25 121 VAL A N 1
ATOM 958 C CA . VAL A 1 121 ? -4.240 -10.117 -10.832 1.00 97.25 121 VAL A CA 1
ATOM 959 C C . VAL A 1 121 ? -5.236 -10.561 -9.766 1.00 97.25 121 VAL A C 1
ATOM 961 O O . VAL A 1 121 ? -6.166 -9.828 -9.426 1.00 97.25 121 VAL A O 1
ATOM 964 N N . ALA A 1 122 ? -5.053 -11.762 -9.218 1.00 98.25 122 ALA A N 1
ATOM 965 C CA . ALA A 1 122 ? -5.919 -12.235 -8.149 1.00 98.25 122 ALA A CA 1
ATOM 966 C C . ALA A 1 122 ? -5.787 -11.324 -6.918 1.00 98.25 122 ALA A C 1
ATOM 968 O O . ALA A 1 122 ? -4.692 -10.921 -6.534 1.00 98.25 122 ALA A O 1
ATOM 969 N N . ARG A 1 123 ? -6.909 -11.019 -6.259 1.00 97.94 123 ARG A N 1
ATOM 970 C CA . ARG A 1 123 ? -6.947 -10.102 -5.103 1.00 97.94 123 ARG A CA 1
ATOM 971 C C . ARG A 1 123 ? -6.117 -10.588 -3.905 1.00 97.94 123 ARG A C 1
ATOM 973 O O . ARG A 1 123 ? -5.759 -9.789 -3.049 1.00 97.94 123 ARG A O 1
ATOM 980 N N . ASN A 1 124 ? -5.791 -11.880 -3.857 1.00 97.19 124 ASN A N 1
ATOM 981 C CA . ASN A 1 124 ? -4.922 -12.511 -2.864 1.00 97.19 124 ASN A CA 1
ATOM 982 C C . ASN A 1 124 ? -3.477 -12.755 -3.353 1.00 97.19 124 ASN A C 1
ATOM 984 O O . ASN A 1 124 ? -2.672 -13.296 -2.596 1.00 97.19 124 ASN A O 1
ATOM 988 N N . ASP A 1 125 ? -3.130 -12.377 -4.586 1.00 98.06 125 ASP A N 1
ATOM 989 C CA . ASP A 1 125 ? -1.772 -12.488 -5.128 1.00 98.06 125 ASP A CA 1
ATOM 990 C C . ASP A 1 125 ? -0.932 -11.281 -4.694 1.00 98.06 125 ASP A C 1
ATOM 992 O O . ASP A 1 125 ? -0.678 -10.337 -5.447 1.00 98.06 125 ASP A O 1
ATOM 996 N N . THR A 1 126 ? -0.513 -11.311 -3.429 1.00 97.62 126 THR A N 1
ATOM 997 C CA . THR A 1 126 ? 0.266 -10.236 -2.802 1.00 97.62 126 THR A CA 1
ATOM 998 C C . THR A 1 126 ? 1.528 -9.907 -3.592 1.00 97.62 126 THR A C 1
ATOM 1000 O O . THR A 1 126 ? 1.903 -8.741 -3.686 1.00 97.62 126 THR A O 1
ATOM 1003 N N . TYR A 1 127 ? 2.189 -10.912 -4.173 1.00 97.31 127 TYR A N 1
ATOM 1004 C CA . TYR A 1 127 ? 3.414 -10.714 -4.941 1.00 97.31 127 TYR A CA 1
ATOM 1005 C C . TYR A 1 127 ? 3.180 -9.799 -6.148 1.00 97.31 127 TYR A C 1
ATOM 1007 O O . TYR A 1 127 ? 3.870 -8.788 -6.302 1.00 97.31 127 TYR A O 1
ATOM 1015 N N . ASN A 1 128 ? 2.201 -10.127 -6.994 1.00 97.38 128 ASN A N 1
ATOM 1016 C CA . ASN A 1 128 ? 1.917 -9.340 -8.191 1.00 97.38 128 ASN A CA 1
ATOM 1017 C C . ASN A 1 128 ? 1.282 -7.986 -7.865 1.00 97.38 128 ASN A C 1
ATOM 1019 O O . ASN A 1 128 ? 1.643 -6.985 -8.487 1.00 97.38 128 ASN A O 1
ATOM 1023 N N . LEU A 1 129 ? 0.407 -7.936 -6.858 1.00 96.31 129 LEU A N 1
ATOM 1024 C CA . LEU A 1 129 ? -0.167 -6.687 -6.358 1.00 96.31 129 LEU A CA 1
ATOM 1025 C C . LEU A 1 129 ? 0.928 -5.732 -5.861 1.00 96.31 129 LEU A C 1
ATOM 1027 O O . LEU A 1 129 ? 0.966 -4.565 -6.250 1.00 96.31 129 LEU A O 1
ATOM 1031 N N . TYR A 1 130 ? 1.884 -6.234 -5.076 1.00 92.44 130 TYR A N 1
ATOM 1032 C CA . TYR A 1 130 ? 3.000 -5.429 -4.585 1.00 92.44 130 TYR A CA 1
ATOM 1033 C C . TYR A 1 130 ? 3.966 -5.014 -5.702 1.00 92.44 130 TYR A C 1
ATOM 1035 O O . TYR A 1 130 ? 4.457 -3.889 -5.694 1.00 92.44 130 TYR A O 1
ATOM 1043 N N . LEU A 1 131 ? 4.228 -5.869 -6.699 1.00 90.44 131 LEU A N 1
ATOM 1044 C CA . LEU A 1 131 ? 5.034 -5.478 -7.863 1.00 90.44 131 LEU A CA 1
ATOM 1045 C C . LEU A 1 131 ? 4.395 -4.328 -8.643 1.00 90.44 131 LEU A C 1
ATOM 1047 O O . LEU A 1 131 ? 5.090 -3.379 -9.006 1.00 90.44 131 LEU A O 1
ATOM 1051 N N . ALA A 1 132 ? 3.089 -4.403 -8.898 1.00 90.81 132 ALA A N 1
ATOM 1052 C CA . ALA A 1 132 ? 2.366 -3.331 -9.568 1.00 90.81 132 ALA A CA 1
ATOM 1053 C C . ALA A 1 132 ? 2.398 -2.041 -8.744 1.00 90.81 132 ALA A C 1
ATOM 1055 O O . ALA A 1 132 ? 2.671 -0.976 -9.292 1.00 90.81 132 ALA A O 1
ATOM 1056 N N . TYR A 1 133 ? 2.215 -2.155 -7.428 1.00 86.75 133 TYR A N 1
ATOM 1057 C CA . TYR A 1 133 ? 2.331 -1.043 -6.493 1.00 86.75 133 TYR A CA 1
ATOM 1058 C C . TYR A 1 133 ? 3.751 -0.458 -6.432 1.00 86.75 133 TYR A C 1
ATOM 1060 O O . TYR A 1 133 ? 3.915 0.744 -6.289 1.00 86.75 133 TYR A O 1
ATOM 1068 N N . TYR A 1 134 ? 4.805 -1.256 -6.592 1.00 84.25 134 TYR A N 1
ATOM 1069 C CA . TYR A 1 134 ? 6.174 -0.737 -6.591 1.00 84.25 134 TYR A CA 1
ATOM 1070 C C . TYR A 1 134 ? 6.542 -0.048 -7.915 1.00 84.25 134 TYR A C 1
ATOM 1072 O O . TYR A 1 134 ? 7.208 0.987 -7.930 1.00 84.25 134 TYR A O 1
ATOM 1080 N N . LEU A 1 135 ? 6.140 -0.640 -9.042 1.00 82.31 135 LEU A N 1
ATOM 1081 C CA . LEU A 1 135 ? 6.546 -0.212 -10.385 1.00 82.31 135 LEU A CA 1
ATOM 1082 C C . LEU A 1 135 ? 5.617 0.848 -10.992 1.00 82.31 135 LEU A C 1
ATOM 1084 O O . LEU A 1 135 ? 6.019 1.565 -11.910 1.00 82.31 135 LEU A O 1
ATOM 1088 N N . GLY A 1 136 ? 4.375 0.917 -10.519 1.00 85.38 136 GLY A N 1
ATOM 1089 C CA . GLY A 1 136 ? 3.286 1.630 -11.171 1.00 85.38 136 GLY A CA 1
ATOM 1090 C C . GLY A 1 136 ? 2.618 0.811 -12.282 1.00 85.38 136 GLY A C 1
ATOM 1091 O O . GLY A 1 136 ? 3.249 -0.010 -12.959 1.00 85.38 136 GLY A O 1
ATOM 1092 N N . TRP A 1 137 ? 1.333 1.090 -12.525 1.00 87.38 137 TRP A N 1
ATOM 1093 C CA . TRP A 1 137 ? 0.507 0.395 -13.522 1.00 87.38 137 TRP A CA 1
ATOM 1094 C C . TRP A 1 137 ? 1.105 0.391 -14.931 1.00 87.38 137 TRP A C 1
ATOM 1096 O O . TRP A 1 137 ? 1.123 -0.651 -15.581 1.00 87.38 137 TRP A O 1
ATOM 1106 N N . THR A 1 138 ? 1.656 1.514 -15.401 1.00 86.75 138 THR A N 1
ATOM 1107 C CA . THR A 1 138 ? 2.232 1.604 -16.754 1.00 86.75 138 THR A CA 1
ATOM 1108 C C . THR A 1 138 ? 3.401 0.641 -16.951 1.00 86.75 138 THR A C 1
ATOM 1110 O O . THR A 1 138 ? 3.471 -0.050 -17.966 1.00 86.75 138 THR A O 1
ATOM 1113 N N . ALA A 1 139 ? 4.337 0.584 -16.000 1.00 85.00 139 ALA A N 1
ATOM 1114 C CA . ALA A 1 139 ? 5.498 -0.292 -16.109 1.00 85.00 139 ALA A CA 1
ATOM 1115 C C . ALA A 1 139 ? 5.095 -1.761 -15.929 1.00 85.00 139 ALA A C 1
ATOM 1117 O O . ALA A 1 139 ? 5.499 -2.607 -16.727 1.00 85.00 139 ALA A O 1
ATOM 1118 N N . TYR A 1 140 ? 4.255 -2.053 -14.932 1.00 89.06 140 TYR A N 1
ATOM 1119 C CA . TYR A 1 140 ? 3.757 -3.403 -14.679 1.00 89.06 140 TYR A CA 1
ATOM 1120 C C . TYR A 1 140 ? 2.976 -3.973 -15.874 1.00 89.06 140 TYR A C 1
ATOM 1122 O O . TYR A 1 140 ? 3.224 -5.110 -16.288 1.00 89.06 140 TYR A O 1
ATOM 1130 N N . GLY A 1 141 ? 2.099 -3.161 -16.475 1.00 90.50 141 GLY A N 1
ATOM 1131 C CA . GLY A 1 141 ? 1.301 -3.512 -17.652 1.00 90.50 141 GLY A CA 1
ATOM 1132 C C . GLY A 1 141 ? 2.131 -3.746 -18.915 1.00 90.50 141 GLY A C 1
ATOM 1133 O O . GLY A 1 141 ? 1.765 -4.569 -19.746 1.00 90.50 141 GLY A O 1
ATOM 1134 N N . ARG A 1 142 ? 3.305 -3.110 -19.031 1.00 94.69 142 ARG A N 1
ATOM 1135 C CA . ARG A 1 142 ? 4.298 -3.407 -20.084 1.00 94.69 142 ARG A CA 1
ATOM 1136 C C . ARG A 1 142 ? 5.089 -4.698 -19.833 1.00 94.69 142 ARG A C 1
ATOM 1138 O O . ARG A 1 142 ? 6.028 -4.986 -20.566 1.00 94.69 142 ARG A O 1
ATOM 1145 N N . GLY A 1 143 ? 4.754 -5.453 -18.788 1.00 93.38 143 GLY A N 1
ATOM 1146 C CA . GLY A 1 143 ? 5.450 -6.684 -18.421 1.00 93.38 143 GLY A CA 1
ATOM 1147 C C . GLY A 1 143 ? 6.710 -6.466 -17.584 1.00 93.38 143 GLY A C 1
ATOM 1148 O O . GLY A 1 143 ? 7.437 -7.425 -17.337 1.00 93.38 143 GLY A O 1
ATOM 1149 N N . ASN A 1 144 ? 6.984 -5.242 -17.112 1.00 89.81 144 ASN A N 1
ATOM 1150 C CA . ASN A 1 144 ? 8.116 -5.012 -16.218 1.00 89.81 144 ASN A CA 1
ATOM 1151 C C . ASN A 1 144 ? 7.871 -5.719 -14.874 1.00 89.81 144 ASN A C 1
ATOM 1153 O O . ASN A 1 144 ? 6.761 -5.693 -14.332 1.00 89.81 144 ASN A O 1
ATOM 1157 N N . ARG A 1 145 ? 8.912 -6.360 -14.341 1.00 89.62 145 ARG A N 1
ATOM 1158 C CA . ARG A 1 145 ? 8.903 -7.055 -13.044 1.00 89.62 145 ARG A CA 1
ATOM 1159 C C . ARG A 1 145 ? 9.939 -6.502 -12.062 1.00 89.62 145 ARG A C 1
ATOM 1161 O O . ARG A 1 145 ? 10.096 -7.049 -10.977 1.00 89.62 145 ARG A O 1
ATOM 1168 N N . GLY A 1 146 ? 10.604 -5.402 -12.416 1.00 86.62 146 GLY A N 1
ATOM 1169 C CA . GLY A 1 146 ? 11.677 -4.804 -11.630 1.00 86.62 146 GLY A CA 1
ATOM 1170 C C . GLY A 1 146 ? 12.942 -5.661 -11.608 1.00 86.62 146 GLY A C 1
ATOM 1171 O O . GLY A 1 146 ? 12.999 -6.753 -12.182 1.00 86.62 146 GLY A O 1
ATOM 1172 N N . ASP A 1 147 ? 13.968 -5.150 -10.934 1.00 84.94 147 ASP A N 1
ATOM 1173 C CA . ASP A 1 147 ? 15.197 -5.898 -10.686 1.00 84.94 147 ASP A CA 1
ATOM 1174 C C . ASP A 1 147 ? 15.000 -7.002 -9.624 1.00 84.94 147 ASP A C 1
ATOM 1176 O O . ASP A 1 147 ? 13.934 -7.158 -9.018 1.00 84.94 147 ASP A O 1
ATOM 1180 N N . ALA A 1 148 ? 16.050 -7.791 -9.385 1.00 86.94 148 ALA A N 1
ATOM 1181 C CA . ALA A 1 148 ? 16.025 -8.865 -8.393 1.00 86.94 148 ALA A CA 1
ATOM 1182 C C . ALA A 1 148 ? 15.735 -8.365 -6.964 1.00 86.94 148 ALA A C 1
ATOM 1184 O O . ALA A 1 148 ? 15.154 -9.098 -6.162 1.00 86.94 148 ALA A O 1
ATOM 1185 N N . GLY A 1 149 ? 16.105 -7.122 -6.644 1.00 84.12 149 GLY A N 1
ATOM 1186 C CA . GLY A 1 149 ? 15.805 -6.495 -5.363 1.00 84.12 149 GLY A CA 1
ATOM 1187 C C . GLY A 1 149 ? 14.306 -6.277 -5.200 1.00 84.12 149 GLY A C 1
ATOM 1188 O O . GLY A 1 149 ? 13.727 -6.740 -4.219 1.00 84.12 149 GLY A O 1
ATOM 1189 N N . VAL A 1 150 ? 13.659 -5.655 -6.187 1.00 82.00 150 VAL A N 1
ATOM 1190 C CA . VAL A 1 150 ? 12.204 -5.425 -6.201 1.00 82.00 150 VAL A CA 1
ATOM 1191 C C . VAL A 1 150 ? 11.436 -6.739 -6.082 1.00 82.00 150 VAL A C 1
ATOM 1193 O O . VAL A 1 150 ? 10.532 -6.866 -5.255 1.00 82.00 150 VAL A O 1
ATOM 1196 N N . GLN A 1 151 ? 11.834 -7.754 -6.849 1.00 87.69 151 GLN A N 1
ATOM 1197 C CA . GLN A 1 151 ? 11.204 -9.072 -6.783 1.00 87.69 151 GLN A CA 1
ATOM 1198 C C . GLN A 1 151 ? 11.405 -9.743 -5.419 1.00 87.69 151 GLN A C 1
ATOM 1200 O O . GLN A 1 151 ? 10.488 -10.389 -4.914 1.00 87.69 151 GLN A O 1
ATOM 1205 N N . SER A 1 152 ? 12.576 -9.582 -4.799 1.00 86.12 152 SER A N 1
ATOM 1206 C CA . SER A 1 152 ? 12.837 -10.070 -3.442 1.00 86.12 152 SER A CA 1
ATOM 1207 C C . SER A 1 152 ? 11.943 -9.371 -2.410 1.00 86.12 152 SER A C 1
ATOM 1209 O O . SER A 1 152 ? 11.332 -10.034 -1.571 1.00 86.12 152 SER A O 1
ATOM 1211 N N . TYR A 1 153 ? 11.765 -8.050 -2.521 1.00 83.31 153 TYR A N 1
ATOM 1212 C CA . TYR A 1 153 ? 10.836 -7.294 -1.674 1.00 83.31 153 TYR A CA 1
ATOM 1213 C C . TYR A 1 153 ? 9.386 -7.753 -1.842 1.00 83.31 153 TYR A C 1
ATOM 1215 O O . TYR A 1 153 ? 8.695 -7.960 -0.843 1.00 83.31 153 TYR A O 1
ATOM 1223 N N . ALA A 1 154 ? 8.937 -7.978 -3.076 1.00 89.00 154 ALA A N 1
ATOM 1224 C CA . ALA A 1 154 ? 7.603 -8.503 -3.342 1.00 89.00 154 ALA A CA 1
ATOM 1225 C C . ALA A 1 154 ? 7.407 -9.901 -2.729 1.00 89.00 154 ALA A C 1
ATOM 1227 O O . ALA A 1 154 ? 6.400 -10.140 -2.065 1.00 89.00 154 ALA A O 1
ATOM 1228 N N . ARG A 1 155 ? 8.394 -10.805 -2.845 1.00 94.19 155 ARG A N 1
ATOM 1229 C CA . ARG A 1 155 ? 8.349 -12.134 -2.197 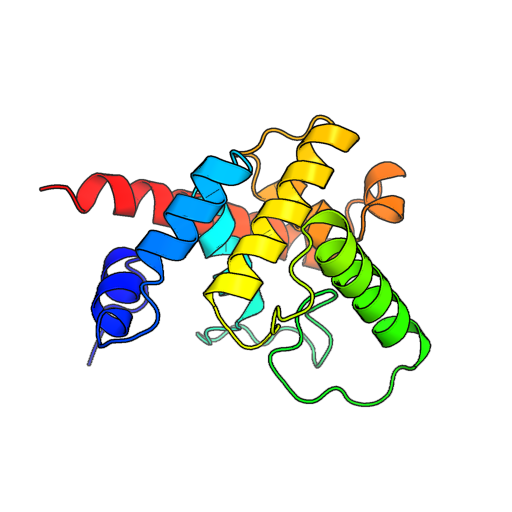1.00 94.19 155 ARG A CA 1
ATOM 1230 C C . ARG A 1 155 ? 8.295 -12.030 -0.676 1.00 94.19 155 ARG A C 1
ATOM 1232 O O . ARG A 1 155 ? 7.520 -12.733 -0.038 1.00 94.19 155 ARG A O 1
ATOM 1239 N N . ALA A 1 156 ? 9.087 -11.137 -0.088 1.00 88.44 156 ALA A N 1
ATOM 1240 C CA . ALA A 1 156 ? 9.077 -10.911 1.354 1.00 88.44 156 ALA A CA 1
ATOM 1241 C C . ALA A 1 156 ? 7.749 -10.312 1.851 1.00 88.44 156 ALA A C 1
ATOM 1243 O O . ALA A 1 156 ? 7.408 -10.470 3.022 1.00 88.44 156 ALA A O 1
ATOM 1244 N N . THR A 1 157 ? 7.025 -9.596 0.990 1.00 88.31 157 THR A N 1
ATOM 1245 C CA . THR A 1 157 ? 5.681 -9.076 1.281 1.00 88.31 157 THR A CA 1
ATOM 1246 C C . THR A 1 157 ? 4.639 -10.185 1.187 1.00 88.31 157 THR A C 1
ATOM 1248 O O . THR A 1 157 ? 3.817 -10.317 2.087 1.00 88.31 157 THR A O 1
ATOM 1251 N N . ASP A 1 158 ? 4.726 -11.039 0.165 1.00 95.50 158 ASP A N 1
ATOM 1252 C CA . ASP A 1 158 ? 3.863 -12.218 0.031 1.00 95.50 158 ASP A CA 1
ATOM 1253 C C . ASP A 1 158 ? 4.002 -13.170 1.222 1.00 95.50 158 ASP A C 1
ATOM 1255 O O . ASP A 1 158 ? 3.002 -13.591 1.799 1.00 95.50 158 ASP A O 1
ATOM 1259 N N . GLN A 1 159 ? 5.234 -13.438 1.665 1.00 94.62 159 GLN A N 1
ATOM 1260 C CA . GLN A 1 159 ? 5.462 -14.250 2.860 1.00 94.62 159 GLN A CA 1
ATOM 1261 C C . GLN A 1 159 ? 4.801 -13.633 4.099 1.00 94.62 159 GLN A C 1
ATOM 1263 O O . GLN A 1 159 ? 4.110 -14.326 4.837 1.00 94.62 159 GLN A O 1
ATOM 1268 N N . MET A 1 160 ? 4.947 -12.320 4.291 1.00 88.81 160 MET A N 1
ATOM 1269 C CA . MET A 1 160 ? 4.321 -11.616 5.411 1.00 88.81 160 MET A CA 1
ATOM 1270 C C . MET A 1 160 ? 2.789 -11.705 5.369 1.00 88.81 160 MET A C 1
ATOM 1272 O O . MET A 1 160 ? 2.165 -11.916 6.406 1.00 88.81 160 MET A O 1
ATOM 1276 N N . ALA A 1 161 ? 2.174 -11.594 4.188 1.00 93.62 161 ALA A N 1
ATOM 1277 C CA . ALA A 1 161 ? 0.730 -11.761 4.040 1.00 93.62 161 ALA A CA 1
ATOM 1278 C C . ALA A 1 161 ? 0.281 -13.187 4.395 1.00 93.62 161 ALA A C 1
ATOM 1280 O O . ALA A 1 161 ? -0.737 -13.363 5.061 1.00 93.62 161 ALA A O 1
ATOM 1281 N N . ARG A 1 162 ? 1.048 -14.216 4.016 1.00 94.00 162 ARG A N 1
ATOM 1282 C CA . ARG A 1 162 ? 0.761 -15.607 4.412 1.00 94.00 162 ARG A CA 1
ATOM 1283 C C . ARG A 1 162 ? 0.856 -15.797 5.925 1.00 94.00 162 ARG A C 1
ATOM 1285 O O . ARG A 1 162 ? -0.018 -16.436 6.509 1.00 94.00 162 ARG A O 1
ATOM 1292 N N . ASP A 1 163 ? 1.866 -15.206 6.558 1.00 88.56 163 ASP A N 1
ATOM 1293 C CA . ASP A 1 163 ? 2.047 -15.267 8.011 1.00 88.56 163 ASP A CA 1
ATOM 1294 C C . ASP A 1 163 ? 0.873 -14.586 8.737 1.00 88.56 163 ASP A C 1
ATOM 1296 O O . ASP A 1 163 ? 0.286 -15.164 9.652 1.00 88.56 163 ASP A O 1
ATOM 1300 N N . TYR A 1 164 ? 0.456 -13.400 8.280 1.00 87.25 164 TYR A N 1
ATOM 1301 C CA . TYR A 1 164 ? -0.729 -12.709 8.801 1.00 87.25 164 TYR A CA 1
ATOM 1302 C C . TYR A 1 164 ? -2.015 -13.501 8.586 1.00 87.25 164 TYR A C 1
ATOM 1304 O O . TYR A 1 164 ? -2.851 -13.566 9.485 1.00 87.25 164 TYR A O 1
ATOM 1312 N N . GLN A 1 165 ? -2.170 -14.160 7.437 1.00 89.69 165 GLN A N 1
ATOM 1313 C CA . GLN A 1 165 ? -3.320 -15.024 7.192 1.00 89.69 165 GLN A CA 1
ATOM 1314 C C . GLN A 1 165 ? -3.372 -16.192 8.185 1.00 89.69 165 GLN A C 1
ATOM 1316 O O . GLN A 1 165 ? -4.451 -16.528 8.673 1.00 89.69 165 GLN A O 1
ATOM 1321 N N . ALA A 1 166 ? -2.230 -16.815 8.487 1.00 88.19 166 ALA A N 1
ATOM 1322 C CA . ALA A 1 166 ? -2.160 -17.894 9.468 1.00 88.19 166 ALA A CA 1
ATOM 1323 C C . ALA A 1 166 ? -2.519 -17.404 10.880 1.00 88.19 166 ALA A C 1
ATOM 1325 O O . ALA A 1 166 ? -3.238 -18.092 11.600 1.00 88.19 166 ALA A O 1
ATOM 1326 N N . GLN A 1 167 ? -2.077 -16.201 11.247 1.00 81.81 167 GLN A N 1
ATOM 1327 C CA . GLN A 1 167 ? -2.356 -15.599 12.552 1.00 81.81 167 GLN A CA 1
ATOM 1328 C C . GLN A 1 167 ? -3.823 -15.219 12.730 1.00 81.81 167 GLN A C 1
ATOM 1330 O O . GLN A 1 167 ? -4.404 -15.565 13.751 1.00 81.81 167 GLN A O 1
ATOM 1335 N N . LEU A 1 168 ? -4.455 -14.587 11.734 1.00 79.44 168 LEU A N 1
ATOM 1336 C CA . LEU A 1 168 ? -5.878 -14.227 11.818 1.00 79.44 168 LEU A CA 1
ATOM 1337 C C . LEU A 1 168 ? -6.771 -15.446 12.070 1.00 79.44 168 LEU A C 1
ATOM 1339 O O . LEU A 1 168 ? -7.761 -15.345 12.786 1.00 79.44 168 LEU A O 1
ATOM 1343 N N . ARG A 1 169 ? -6.403 -16.619 11.536 1.00 78.19 169 ARG A N 1
ATOM 1344 C CA . ARG A 1 169 ? -7.126 -17.877 11.793 1.00 78.19 169 ARG A CA 1
ATOM 1345 C C . ARG A 1 169 ? -7.012 -18.357 13.242 1.00 78.19 169 ARG A C 1
ATOM 1347 O O . ARG A 1 169 ? -7.856 -19.129 13.676 1.00 78.19 169 ARG A O 1
ATOM 1354 N N . GLN A 1 170 ? -5.971 -17.942 13.961 1.00 72.69 170 GLN A N 1
ATOM 1355 C CA . GLN A 1 170 ? -5.708 -18.324 15.351 1.00 72.69 170 GLN A CA 1
ATOM 1356 C C . GLN A 1 170 ? -6.283 -17.326 16.362 1.00 72.69 170 GLN A C 1
ATOM 1358 O O . GLN A 1 170 ? -6.414 -17.666 17.528 1.00 72.69 170 GLN A O 1
ATOM 1363 N N . CYS A 1 171 ? -6.659 -16.115 15.943 1.00 63.81 171 CYS A N 1
ATOM 1364 C CA . CYS A 1 171 ? -7.187 -15.088 16.850 1.00 63.81 171 CYS A CA 1
ATOM 1365 C C . CYS A 1 171 ? -8.681 -15.245 17.180 1.00 63.81 171 CYS A C 1
ATOM 1367 O O . CYS A 1 171 ? -9.260 -14.382 17.828 1.00 63.81 171 CYS A O 1
ATOM 1369 N N . GLY A 1 172 ? -9.300 -16.346 16.742 1.00 49.34 172 GLY A N 1
ATOM 1370 C CA . GLY A 1 172 ? -10.687 -16.717 17.034 1.00 49.34 172 GLY A CA 1
ATOM 1371 C C . GLY A 1 172 ? -10.835 -17.910 17.985 1.00 49.34 172 GLY A C 1
ATOM 1372 O O . GLY A 1 172 ? -11.859 -18.588 17.918 1.00 49.34 172 GLY A O 1
ATOM 1373 N N . SER A 1 173 ? -9.823 -18.201 18.813 1.00 38.50 173 SER A N 1
ATOM 1374 C CA . SER A 1 173 ? -9.874 -19.218 19.879 1.00 38.50 173 SER A CA 1
ATOM 1375 C C . SER A 1 173 ? -9.703 -18.604 21.256 1.00 38.50 173 SER A C 1
ATOM 1377 O O . SER A 1 173 ? -8.713 -17.852 21.402 1.00 38.50 173 SER A O 1
#

Secondary structure (DSSP, 8-state):
----TT-HHHHHHHH-SSS--HHHHHHHHHHHH---HHHHHHHHHHHHT--SS---STT---SS--SS---S-HHHHHHHHHHHHHHHHHH--TT--TTSHHHHHHHHHHHHHHHHHHH---TT-HHHHHHHHHH-HHHHHTT----HHHHHHHHHHHHHHHHHHHHHTTTT-

pLDDT: mean 73.82, std 23.02, range [29.02, 98.25]

Foldseek 3Di:
DDPCPLFVVVVQVVPVPDDANLVVLLVVLCVVQVQHSLLLCLLVVLQVDDDDDDDDPDDDPDQAADPDDDPDDVVSVVSNVVLVVVVCVVVVVVVQDSNHSSSVSSSLSVQLSCVCVVPVDPSLQSLLSQQCRHQPVVCVVVVDRDDPVSSVSSVSSNVSSVSNVVNVVVVPD

Sequence (173 aa):
APSHINNVCAVFDQNDGWFDNWQSAAERTEQKYGIPIPVLMATVRKESGFKSNARPPRTKLLGFIPWTHVSSATGYSQALDGTWSQYQSETGNWAARRTRFADAIDFVGWYHSKTADTFGVARNDTYNLYLAYYLGWTAYGRGNRGDAGVQSYARATDQMARDYQAQLRQCGS

Radius of gyration: 15.79 Å; chains: 1; bounding box: 35×36×46 Å